Protein AF-A0A6C8H389-F1 (afdb_monomer)

Secondary structure (DSSP, 8-state):
--HHHHHHHHHHS-HHHHHHH-SSHHHHHHHHHHHHHHHHHHHHHHHHHHHHHHHHHHHHHHHHHHHHHHHHHHHHHHHHHHHHHHHHHHHHHHHHHHT-

Organism: NCBI:txid913083

pLDDT: mean 81.29, std 15.35, range [49.81, 98.44]

Sequence (100 aa):
MGIFSRFADIVNANINALLEKAEDPQKLVRLMIQEMEDTLVEVRSNSARALAEKKQLSRRIEQATTQQTEWQEKAELALRKDKDDLARADKDKDDLASRR

InterPro domains:
  IPR007157 PspA/VIPP1 [PF04012] (2-89)
  IPR007157 PspA/VIPP1 [PTHR31088] (1-89)

Foldseek 3Di:
DDPVVVVVCCVVDPLPVVCVPDPDSVVVVVVVVVVVVVVVVVVVVVVVVVVVVVVVVVVVVVVVVVVVVVVVVVVVVVVVVVVVVVVVVVVVVVVVVVVD

Structure (mmCIF, N/CA/C/O backbone):
data_AF-A0A6C8H389-F1
#
_entry.id   AF-A0A6C8H389-F1
#
loop_
_atom_site.group_PDB
_atom_site.id
_atom_site.type_symbol
_atom_site.label_atom_id
_atom_site.label_alt_id
_atom_site.label_comp_id
_atom_site.label_asym_id
_atom_site.label_entity_id
_atom_site.label_seq_id
_atom_site.pdbx_PDB_ins_code
_atom_site.Cartn_x
_atom_site.Cartn_y
_atom_site.Cartn_z
_atom_site.occupancy
_atom_site.B_iso_or_equiv
_atom_site.auth_seq_id
_atom_site.auth_comp_id
_atom_site.auth_asym_id
_atom_site.auth_atom_id
_atom_site.pdbx_PDB_model_num
ATOM 1 N N . MET A 1 1 ? -15.649 -13.895 9.499 1.00 49.81 1 MET A N 1
ATOM 2 C CA . MET A 1 1 ? -16.769 -12.966 9.752 1.00 49.81 1 MET A CA 1
ATOM 3 C C . MET A 1 1 ? -16.291 -11.952 10.772 1.00 49.81 1 MET A C 1
ATOM 5 O O . MET A 1 1 ? -16.081 -12.321 11.919 1.00 49.81 1 MET A O 1
ATOM 9 N N . GLY A 1 2 ? -15.934 -10.753 10.309 1.00 54.09 2 GLY A N 1
ATOM 10 C CA . GLY A 1 2 ? -15.227 -9.763 11.119 1.00 54.09 2 GLY A CA 1
ATOM 11 C C . GLY A 1 2 ? -16.120 -9.120 12.177 1.00 54.09 2 GLY A C 1
ATOM 12 O O . GLY A 1 2 ? -17.312 -8.929 11.958 1.00 54.09 2 GLY A O 1
ATOM 13 N N . ILE A 1 3 ? -15.496 -8.754 13.291 1.00 53.88 3 ILE A N 1
ATOM 14 C CA . ILE A 1 3 ? -16.021 -8.024 14.459 1.00 53.88 3 ILE A CA 1
ATOM 15 C C . ILE A 1 3 ? -16.901 -6.817 14.062 1.00 53.88 3 ILE A C 1
ATOM 17 O O . ILE A 1 3 ? -17.906 -6.525 14.701 1.00 53.88 3 ILE A O 1
ATOM 21 N N . PHE A 1 4 ? -16.593 -6.192 12.923 1.00 52.00 4 PHE A N 1
ATOM 22 C CA . PHE A 1 4 ? -17.374 -5.116 12.311 1.00 52.00 4 PHE A CA 1
ATOM 23 C C . PHE A 1 4 ? -18.812 -5.474 11.919 1.00 52.00 4 PHE A C 1
ATOM 25 O O . PHE A 1 4 ? -19.675 -4.604 12.017 1.00 52.00 4 PHE A O 1
ATOM 32 N N . SER A 1 5 ? -19.097 -6.712 11.487 1.00 57.41 5 SER A N 1
ATOM 33 C CA . SER A 1 5 ? -20.485 -7.098 11.182 1.00 57.41 5 SER A CA 1
ATOM 34 C C . SER A 1 5 ? -21.303 -7.127 12.464 1.00 57.41 5 SER A C 1
ATOM 36 O O . SER A 1 5 ? -22.382 -6.556 12.492 1.00 57.41 5 SER A O 1
ATOM 38 N N . ARG A 1 6 ? -20.734 -7.647 13.562 1.00 60.03 6 ARG A N 1
ATOM 39 C CA . ARG A 1 6 ? -21.396 -7.627 14.871 1.00 60.03 6 ARG A CA 1
ATOM 40 C C . ARG A 1 6 ? -21.674 -6.206 15.338 1.00 60.03 6 ARG A C 1
ATOM 42 O O . ARG A 1 6 ? -22.746 -5.962 15.860 1.00 60.03 6 ARG A O 1
ATOM 49 N N . PHE A 1 7 ? -20.761 -5.263 15.121 1.00 57.47 7 PHE A N 1
ATOM 50 C CA . PHE A 1 7 ? -20.976 -3.868 15.505 1.00 57.47 7 PHE A CA 1
ATOM 51 C C . PHE A 1 7 ? -22.130 -3.207 14.730 1.00 57.47 7 PHE A C 1
ATOM 53 O O . PHE A 1 7 ? -23.003 -2.580 15.330 1.00 57.47 7 PHE A O 1
ATOM 60 N N . ALA A 1 8 ? -22.175 -3.393 13.406 1.00 59.44 8 ALA A N 1
ATOM 61 C CA . ALA A 1 8 ? -23.284 -2.911 12.583 1.00 59.44 8 ALA A CA 1
ATOM 62 C C . ALA A 1 8 ? -24.608 -3.607 12.942 1.00 59.44 8 ALA A C 1
ATOM 64 O O . ALA A 1 8 ? -25.642 -2.944 12.989 1.00 59.44 8 ALA A O 1
ATOM 65 N N . ASP A 1 9 ? -24.567 -4.905 13.256 1.00 59.38 9 ASP A N 1
ATOM 66 C CA . ASP A 1 9 ? -25.723 -5.687 13.695 1.00 59.38 9 ASP A CA 1
ATOM 67 C C . ASP A 1 9 ? -26.208 -5.244 15.087 1.00 59.38 9 ASP A C 1
ATOM 69 O O . ASP A 1 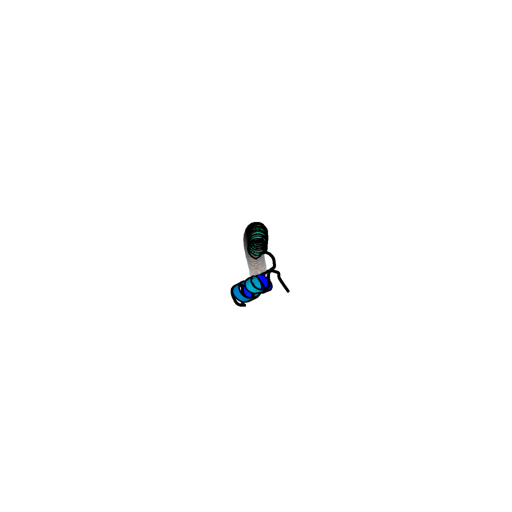9 ? -27.408 -5.152 15.303 1.00 59.38 9 ASP A O 1
ATOM 73 N N . ILE A 1 10 ? -25.313 -4.884 16.013 1.00 57.34 10 ILE A N 1
ATOM 74 C CA . ILE A 1 10 ? -25.666 -4.382 17.352 1.00 57.34 10 ILE A CA 1
ATOM 75 C C . ILE A 1 10 ? -26.329 -3.002 17.268 1.00 57.34 10 ILE A C 1
ATOM 77 O O . ILE A 1 10 ? -27.292 -2.743 17.981 1.00 57.34 10 ILE A O 1
ATOM 81 N N . VAL A 1 11 ? -25.847 -2.117 16.390 1.00 57.03 11 VAL A N 1
ATOM 82 C CA . VAL A 1 11 ? -26.420 -0.771 16.224 1.00 57.03 11 VAL A CA 1
ATOM 83 C C . VAL A 1 11 ? -27.730 -0.800 15.425 1.00 57.03 11 VAL A C 1
ATOM 85 O O . VAL A 1 11 ? -28.655 -0.065 15.764 1.00 57.03 11 VAL A O 1
ATOM 88 N N . ASN A 1 12 ? -27.850 -1.656 14.401 1.00 57.25 12 ASN A N 1
ATOM 89 C CA . ASN A 1 12 ? -29.077 -1.772 13.597 1.00 57.25 12 ASN A CA 1
ATOM 90 C C . ASN A 1 12 ? -30.145 -2.682 14.216 1.00 57.25 12 ASN A C 1
ATOM 92 O O . ASN A 1 12 ? -31.330 -2.484 13.949 1.00 57.25 12 ASN A O 1
ATOM 96 N N . ALA A 1 13 ? -29.768 -3.669 15.029 1.00 53.69 13 ALA A N 1
ATOM 97 C CA . ALA A 1 13 ? -30.700 -4.584 15.669 1.00 53.69 13 ALA A CA 1
ATOM 98 C C . ALA A 1 13 ? -30.691 -4.387 17.190 1.00 53.69 13 ALA A C 1
ATOM 100 O O . ALA A 1 13 ? -29.926 -4.995 17.928 1.00 53.69 13 ALA A O 1
ATOM 101 N N . ASN A 1 14 ? -31.678 -3.639 17.680 1.00 58.47 14 ASN A N 1
ATOM 102 C CA . ASN A 1 14 ? -32.290 -3.949 18.972 1.00 58.47 14 ASN A CA 1
ATOM 103 C C . ASN A 1 14 ? -31.410 -3.794 20.235 1.00 58.47 14 ASN A C 1
ATOM 105 O O . ASN A 1 14 ? -31.543 -4.583 21.171 1.00 58.47 14 ASN A O 1
ATOM 109 N N . ILE A 1 15 ? -30.606 -2.727 20.347 1.00 58.72 15 ILE A N 1
ATOM 110 C CA . ILE A 1 15 ? -29.989 -2.342 21.640 1.00 58.72 15 ILE A CA 1
ATOM 111 C C . ILE A 1 15 ? -31.043 -2.322 22.766 1.00 58.72 15 ILE A C 1
ATOM 113 O O . ILE A 1 15 ? -30.787 -2.835 23.851 1.00 58.72 15 ILE A O 1
ATOM 117 N N . ASN A 1 16 ? -32.264 -1.851 22.487 1.00 57.34 16 ASN A N 1
ATOM 118 C CA . ASN A 1 16 ? -33.367 -1.868 23.455 1.00 57.34 16 ASN A CA 1
ATOM 119 C C . ASN A 1 16 ? -33.781 -3.288 23.895 1.00 57.34 16 ASN A C 1
ATOM 121 O O . ASN A 1 16 ? -33.944 -3.515 25.088 1.00 57.34 16 ASN A O 1
ATOM 125 N N . ALA A 1 17 ? -33.888 -4.262 22.983 1.00 63.44 17 ALA A N 1
ATOM 126 C CA . ALA A 1 17 ? -34.303 -5.627 23.340 1.00 63.44 17 ALA A CA 1
ATOM 127 C C . ALA A 1 17 ? -33.189 -6.442 24.031 1.00 63.44 17 ALA A C 1
ATOM 129 O O . ALA A 1 17 ? -33.475 -7.361 24.800 1.00 63.44 17 ALA A O 1
ATOM 130 N N . LEU A 1 18 ? -31.917 -6.115 23.766 1.00 59.25 18 LEU A N 1
ATOM 131 C CA . LEU A 1 18 ? -30.768 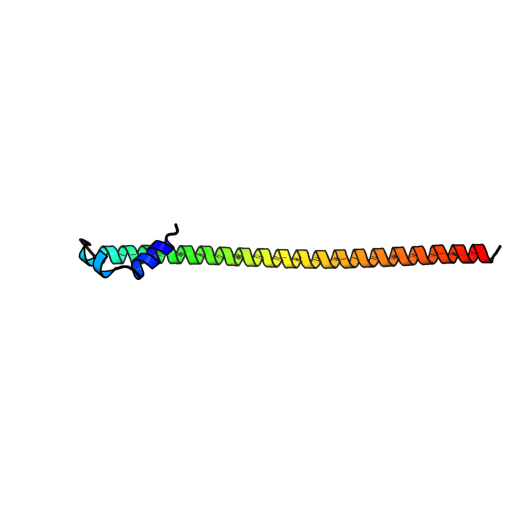-6.654 24.503 1.00 59.25 18 LEU A CA 1
ATOM 132 C C . LEU A 1 18 ? -30.672 -6.057 25.915 1.00 59.25 18 LEU A C 1
ATOM 134 O O . LEU A 1 18 ? -30.382 -6.791 26.857 1.00 59.25 18 LEU A O 1
ATOM 138 N N . LEU A 1 19 ? -30.964 -4.760 26.073 1.00 59.16 19 LEU A N 1
ATOM 139 C CA . LEU A 1 19 ? -31.017 -4.082 27.373 1.00 59.16 19 LEU A CA 1
ATOM 140 C C . LEU A 1 19 ? -32.170 -4.592 28.251 1.00 59.16 19 LEU A C 1
ATOM 142 O O . LEU A 1 19 ? -31.967 -4.772 29.446 1.00 59.16 19 LEU A O 1
ATOM 146 N N . GLU A 1 20 ? -33.343 -4.882 27.678 1.00 62.69 20 GLU A N 1
ATOM 147 C CA . GLU A 1 20 ? -34.507 -5.419 28.411 1.00 62.69 20 GLU A CA 1
ATOM 148 C C . GLU A 1 20 ? -34.275 -6.815 29.016 1.00 62.69 20 GLU A C 1
ATOM 150 O O . GLU A 1 20 ? -34.923 -7.176 29.996 1.00 62.69 20 GLU A O 1
ATOM 155 N N . LYS A 1 21 ? -33.357 -7.608 28.447 1.00 61.91 21 LYS A N 1
ATOM 156 C CA . LYS A 1 21 ? -33.001 -8.954 28.935 1.00 61.91 21 LYS A CA 1
ATOM 157 C C . LYS A 1 21 ? -31.709 -8.996 29.750 1.00 61.91 21 LYS A C 1
ATOM 159 O O . LYS A 1 21 ? -31.369 -10.051 30.283 1.00 61.91 21 LYS A O 1
ATOM 164 N N . ALA A 1 22 ? -30.968 -7.893 29.808 1.00 61.16 22 ALA A N 1
ATOM 165 C CA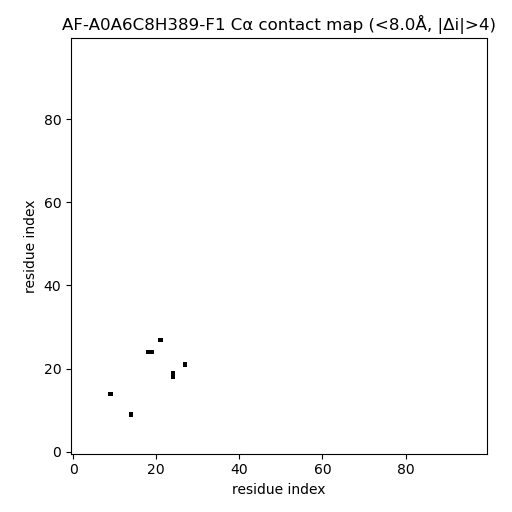 . ALA A 1 22 ? -29.713 -7.824 30.535 1.00 61.16 22 ALA A CA 1
ATOM 166 C C . ALA A 1 22 ? -29.979 -7.639 32.033 1.00 61.16 22 ALA A C 1
ATOM 168 O O . ALA A 1 22 ? -30.708 -6.743 32.442 1.00 61.16 22 ALA A O 1
ATOM 169 N N . GLU A 1 23 ? -29.341 -8.470 32.853 1.00 64.38 23 GLU A N 1
ATOM 170 C CA . GLU A 1 23 ? -29.437 -8.403 34.316 1.00 64.38 23 GLU A CA 1
ATOM 171 C C . GLU A 1 23 ? -28.807 -7.108 34.875 1.00 64.38 23 GLU A C 1
ATOM 173 O O . GLU A 1 23 ? -29.286 -6.548 35.857 1.00 64.38 23 GLU A O 1
ATOM 178 N N . ASP A 1 24 ? -27.772 -6.589 34.196 1.00 75.81 24 ASP A N 1
ATOM 179 C CA . ASP A 1 24 ? -27.190 -5.259 34.419 1.00 75.81 24 ASP A CA 1
ATOM 180 C C . ASP A 1 24 ? -26.892 -4.567 33.067 1.00 75.81 24 ASP A C 1
ATOM 182 O O . ASP A 1 24 ? -25.795 -4.703 32.503 1.00 75.81 24 ASP A O 1
ATOM 186 N N . PRO A 1 25 ? -27.862 -3.814 32.520 1.00 72.19 25 PRO A N 1
ATOM 187 C CA . PRO A 1 25 ? -27.724 -3.129 31.238 1.00 72.19 25 PRO A CA 1
ATOM 188 C C . PRO A 1 25 ? -26.608 -2.075 31.236 1.00 72.19 25 PRO A C 1
ATOM 190 O O . PRO A 1 25 ? -25.953 -1.857 30.216 1.00 72.19 25 PRO A O 1
ATOM 193 N N . GLN A 1 26 ? -26.340 -1.435 32.378 1.00 77.06 26 GLN A N 1
ATOM 194 C CA . GLN A 1 26 ? -25.307 -0.405 32.469 1.00 77.06 26 GLN A CA 1
ATOM 195 C C . GLN A 1 26 ? -23.906 -1.007 32.343 1.00 77.06 26 GLN A C 1
ATOM 197 O O . GLN A 1 26 ? -23.032 -0.422 31.699 1.00 77.06 26 GLN A O 1
ATOM 202 N N . LYS A 1 27 ? -23.674 -2.179 32.944 1.00 78.56 27 LYS A N 1
ATOM 203 C CA . LYS A 1 27 ? -22.405 -2.903 32.797 1.00 78.56 27 LYS A CA 1
ATOM 204 C C . LYS A 1 27 ? -22.188 -3.370 31.362 1.00 78.56 27 LYS A C 1
ATOM 206 O O . LYS A 1 27 ? -21.070 -3.255 30.866 1.00 78.56 27 LYS A O 1
ATOM 211 N N . LEU A 1 28 ? -23.241 -3.837 30.695 1.00 75.31 28 LEU A N 1
ATOM 212 C CA . LEU A 1 28 ? -23.170 -4.277 29.304 1.00 75.31 28 LEU A CA 1
ATOM 213 C C . LEU A 1 28 ? -22.770 -3.126 28.367 1.00 75.31 28 LEU A C 1
ATOM 215 O O . LEU A 1 28 ? -21.835 -3.275 27.586 1.00 75.31 28 LEU A O 1
ATOM 219 N N . VAL A 1 29 ? -23.383 -1.947 28.519 1.00 77.31 29 VAL A N 1
ATOM 220 C CA . VAL A 1 29 ? -23.014 -0.749 27.741 1.00 77.31 29 VAL A CA 1
ATOM 221 C C . VAL A 1 29 ? -21.568 -0.319 28.003 1.00 77.31 29 VAL A C 1
ATOM 223 O O . VAL A 1 29 ? -20.851 0.003 27.060 1.00 77.31 29 VAL A O 1
ATOM 226 N N . ARG A 1 30 ? -21.102 -0.350 29.261 1.00 83.31 30 ARG A N 1
ATOM 227 C CA . ARG A 1 30 ? -19.701 -0.021 29.591 1.00 83.31 30 ARG A CA 1
ATOM 228 C C . ARG A 1 30 ? -18.706 -0.949 28.892 1.00 83.31 30 ARG A C 1
ATOM 230 O O . ARG A 1 30 ? -17.724 -0.465 28.340 1.00 83.31 30 ARG A O 1
ATOM 237 N N . LEU A 1 31 ? -18.972 -2.255 28.893 1.00 79.06 31 LEU A N 1
ATOM 238 C CA . LEU A 1 31 ? -18.119 -3.239 28.218 1.00 79.06 31 LEU A CA 1
ATOM 239 C C . LEU A 1 31 ? -18.118 -3.043 26.699 1.00 79.06 31 LEU A C 1
ATOM 241 O O . LEU A 1 31 ? -17.062 -3.115 26.081 1.00 79.06 31 LEU A O 1
ATOM 245 N N . MET A 1 32 ? -19.274 -2.726 26.110 1.00 77.75 32 MET A N 1
ATOM 246 C CA . MET A 1 32 ? -19.366 -2.416 24.682 1.00 77.75 32 MET A CA 1
ATOM 247 C C . MET A 1 32 ? -18.554 -1.177 24.304 1.00 77.75 32 MET A C 1
ATOM 249 O O . MET A 1 32 ? -17.844 -1.202 23.305 1.00 77.75 32 MET A O 1
ATOM 253 N N . ILE A 1 33 ? -18.632 -0.102 25.095 1.00 82.81 33 ILE A N 1
ATOM 254 C CA . ILE A 1 33 ? -17.842 1.113 24.849 1.00 82.81 33 ILE A CA 1
ATOM 255 C C . ILE A 1 33 ? -16.346 0.791 24.907 1.00 82.81 33 ILE A C 1
ATOM 257 O O . ILE A 1 33 ? -15.613 1.191 24.008 1.00 82.81 33 ILE A O 1
ATOM 261 N N . GLN A 1 34 ? -15.906 0.017 25.901 1.00 85.44 34 GLN A N 1
ATOM 262 C CA . GLN A 1 34 ? -14.507 -0.391 26.014 1.00 85.44 34 GLN A CA 1
ATOM 263 C C . GLN A 1 34 ? -14.045 -1.202 24.789 1.00 85.44 34 GLN A C 1
ATOM 265 O O . GLN A 1 34 ? -13.008 -0.904 24.205 1.00 85.44 34 GLN A O 1
ATOM 270 N N . GLU A 1 35 ? -14.841 -2.176 24.339 1.00 82.12 35 GLU A N 1
ATOM 271 C CA . GLU A 1 35 ? -14.519 -2.977 23.150 1.00 82.12 35 GLU A CA 1
ATOM 272 C C . GLU A 1 35 ? -14.482 -2.122 21.867 1.00 82.12 35 GLU A C 1
ATOM 274 O O . GLU A 1 35 ? -13.638 -2.329 20.988 1.00 82.12 35 GLU A O 1
ATOM 279 N N . MET A 1 36 ? -15.356 -1.115 21.760 1.00 82.31 36 MET A N 1
ATOM 280 C CA . MET A 1 36 ? -15.328 -0.144 20.663 1.00 82.31 36 MET A CA 1
ATOM 281 C C . MET A 1 36 ? -14.071 0.730 20.694 1.00 82.31 36 MET A C 1
ATOM 283 O O . MET A 1 36 ? -13.503 1.011 19.638 1.00 82.31 36 MET A O 1
ATOM 287 N N . GLU A 1 37 ? -13.635 1.168 21.876 1.00 88.62 37 GLU A N 1
ATOM 288 C CA . GLU A 1 37 ? -12.406 1.946 22.051 1.00 88.62 37 GLU A CA 1
ATOM 289 C C . GLU A 1 37 ? -11.170 1.122 21.672 1.00 88.62 37 GLU A C 1
ATOM 291 O O . GLU A 1 37 ? -10.338 1.597 20.892 1.00 88.62 37 GLU A O 1
ATOM 296 N N . ASP A 1 38 ? -11.096 -0.131 22.123 1.00 87.38 38 ASP A N 1
ATOM 297 C CA . ASP A 1 38 ? -10.027 -1.068 21.761 1.00 87.38 38 ASP A CA 1
ATOM 298 C C . ASP A 1 38 ? -9.994 -1.306 20.241 1.00 87.38 38 ASP A C 1
ATOM 300 O O . ASP A 1 38 ? -8.943 -1.193 19.598 1.00 87.38 38 ASP A O 1
ATOM 304 N N . THR A 1 39 ? -11.164 -1.526 19.631 1.00 86.12 39 THR A N 1
ATOM 305 C CA . THR A 1 39 ? -11.295 -1.685 18.173 1.00 86.12 39 THR A CA 1
ATOM 306 C C . THR A 1 39 ? -10.855 -0.419 17.436 1.00 86.12 39 THR A C 1
ATOM 308 O O . THR A 1 39 ? -10.155 -0.488 16.425 1.00 86.12 39 THR A O 1
ATOM 311 N N . LEU A 1 40 ? -11.221 0.766 17.929 1.00 88.56 40 LEU A N 1
ATOM 312 C CA . LEU A 1 40 ? -10.818 2.034 17.324 1.00 88.56 40 LEU A CA 1
ATOM 313 C C . LEU A 1 40 ? -9.291 2.203 17.329 1.00 88.56 40 LEU A C 1
ATOM 315 O O . LEU A 1 40 ? -8.722 2.690 16.346 1.00 88.56 40 LEU A O 1
ATOM 319 N N . VAL A 1 41 ? -8.621 1.799 18.410 1.00 94.44 41 VAL A N 1
ATOM 320 C CA . VAL A 1 41 ? -7.154 1.800 18.495 1.00 94.44 41 VAL A CA 1
ATOM 321 C C . VAL A 1 41 ? -6.552 0.832 17.476 1.00 94.44 41 VAL A C 1
ATOM 323 O O . VAL A 1 41 ? -5.638 1.215 16.738 1.00 94.44 41 VAL A O 1
ATOM 326 N N . GLU A 1 42 ? -7.091 -0.383 17.367 1.00 91.00 42 GLU A N 1
ATOM 327 C CA . GLU A 1 42 ? -6.633 -1.380 16.395 1.00 91.00 42 GLU A CA 1
ATOM 328 C C . GLU A 1 42 ? -6.754 -0.861 14.953 1.00 91.00 42 GLU A C 1
ATOM 330 O O . GLU A 1 42 ? -5.797 -0.901 14.176 1.00 91.00 42 GLU A O 1
ATOM 335 N N . VAL A 1 43 ? -7.905 -0.282 14.604 1.00 92.06 43 VAL A N 1
ATOM 336 C CA . VAL A 1 43 ? -8.175 0.268 13.268 1.00 92.06 43 VAL A CA 1
ATOM 337 C C . VAL A 1 43 ? -7.238 1.411 12.924 1.00 92.06 43 VAL A C 1
ATOM 339 O O . VAL A 1 43 ? -6.737 1.479 11.798 1.00 92.06 43 VAL A O 1
ATOM 342 N N . ARG A 1 44 ? -6.970 2.307 13.877 1.00 95.19 44 ARG A N 1
ATOM 343 C CA . ARG A 1 44 ? -6.001 3.392 13.686 1.00 95.19 44 ARG A CA 1
ATOM 344 C C . ARG A 1 44 ? -4.601 2.841 13.437 1.00 95.19 44 ARG A C 1
ATOM 346 O O . ARG A 1 44 ? -3.934 3.303 12.513 1.00 95.19 44 ARG A O 1
ATOM 353 N N . SER A 1 45 ? -4.183 1.832 14.199 1.00 96.12 45 SER A N 1
ATOM 354 C CA . SER A 1 45 ? -2.884 1.173 14.024 1.00 96.12 45 SER A CA 1
ATOM 355 C C . SER A 1 4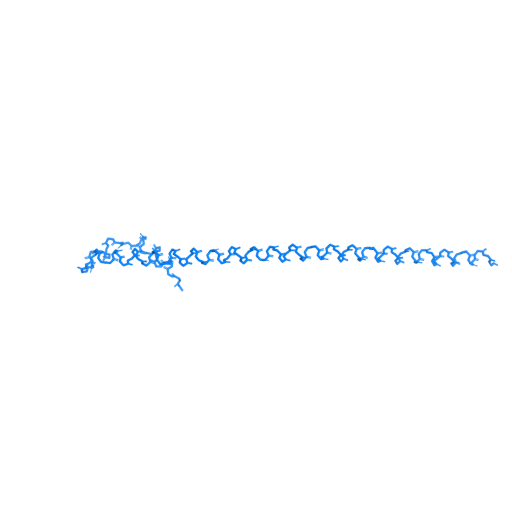5 ? -2.764 0.504 12.649 1.00 96.12 45 SER A C 1
ATOM 357 O O . SER A 1 45 ? -1.811 0.755 11.907 1.00 96.12 45 SER A O 1
ATOM 359 N N . ASN A 1 46 ? -3.781 -0.265 12.251 1.00 94.81 46 ASN A N 1
ATOM 360 C CA . ASN A 1 46 ? -3.839 -0.920 10.944 1.00 94.81 46 ASN A CA 1
ATOM 361 C C . ASN A 1 46 ? -3.849 0.100 9.795 1.00 94.81 46 ASN A C 1
ATOM 363 O O . ASN A 1 46 ? -3.133 -0.070 8.809 1.00 94.81 46 ASN A O 1
ATOM 367 N N . SER A 1 47 ? -4.585 1.204 9.944 1.00 95.44 47 SER A N 1
ATOM 368 C CA . SER A 1 47 ? -4.612 2.294 8.959 1.00 95.44 47 SER A CA 1
ATOM 369 C C . SER A 1 47 ? -3.253 2.984 8.827 1.00 95.44 47 SER A C 1
ATOM 371 O O . SER A 1 47 ? -2.803 3.259 7.714 1.00 95.44 47 SER A O 1
ATOM 373 N N . ALA A 1 48 ? -2.565 3.233 9.946 1.00 97.50 48 ALA A N 1
ATOM 374 C CA . ALA A 1 48 ? -1.221 3.806 9.940 1.00 97.50 48 ALA A CA 1
ATOM 375 C C . ALA A 1 48 ? -0.214 2.879 9.241 1.00 97.50 48 ALA A C 1
ATOM 377 O O . ALA A 1 48 ? 0.599 3.345 8.438 1.00 97.50 48 ALA A O 1
ATOM 378 N N . ARG A 1 49 ? -0.304 1.564 9.485 1.00 97.56 49 ARG A N 1
ATOM 379 C CA . ARG A 1 49 ? 0.517 0.556 8.800 1.00 97.56 49 ARG A CA 1
ATOM 380 C C . ARG A 1 49 ? 0.250 0.544 7.295 1.00 97.56 49 ARG A C 1
ATOM 382 O O . ARG A 1 49 ? 1.196 0.672 6.522 1.00 97.56 49 ARG A O 1
ATOM 389 N N . ALA A 1 50 ? -1.016 0.499 6.882 1.00 96.31 50 ALA A N 1
ATOM 390 C CA . ALA 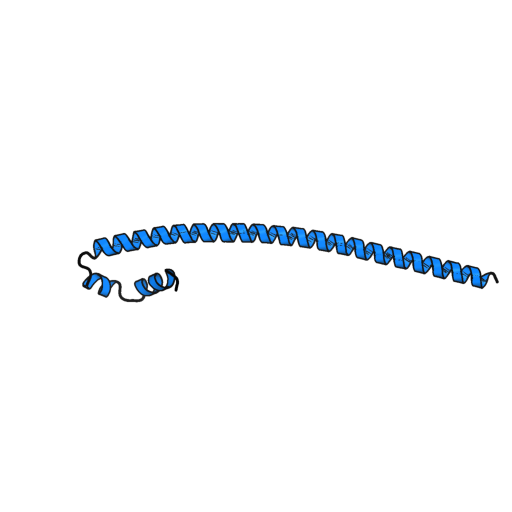A 1 50 ? -1.395 0.537 5.470 1.00 96.31 50 ALA A CA 1
ATOM 391 C C . ALA A 1 50 ? -0.898 1.817 4.767 1.00 96.31 50 ALA A C 1
ATOM 393 O O . ALA A 1 50 ? -0.431 1.773 3.627 1.00 96.31 50 ALA A O 1
ATOM 394 N N . LEU A 1 51 ? -0.935 2.967 5.450 1.00 97.88 51 LEU A N 1
ATOM 395 C CA . LEU A 1 51 ? -0.395 4.218 4.916 1.00 97.88 51 LEU A CA 1
ATOM 396 C C . LEU A 1 51 ? 1.132 4.166 4.749 1.00 97.88 51 LEU A C 1
ATOM 398 O O . LEU A 1 51 ? 1.661 4.642 3.739 1.00 97.88 51 LEU A O 1
ATOM 402 N N . ALA A 1 52 ? 1.844 3.589 5.718 1.00 98.06 52 ALA A N 1
ATOM 403 C CA . ALA A 1 52 ? 3.290 3.407 5.641 1.00 98.06 52 ALA A CA 1
ATOM 404 C C . ALA A 1 52 ? 3.680 2.470 4.484 1.00 98.06 52 ALA A C 1
ATOM 406 O O . ALA A 1 52 ? 4.568 2.807 3.696 1.00 98.06 52 ALA A O 1
ATOM 407 N N . GLU A 1 53 ? 2.970 1.351 4.328 1.00 98.12 53 GLU A N 1
ATOM 408 C CA . GLU A 1 53 ? 3.146 0.405 3.220 1.00 98.12 53 GLU A CA 1
ATOM 409 C C . GLU A 1 53 ? 2.888 1.073 1.867 1.00 98.12 53 GLU A C 1
ATOM 411 O O . GLU A 1 53 ? 3.726 0.994 0.967 1.00 98.12 53 GLU A O 1
ATOM 416 N N . LYS A 1 54 ? 1.792 1.835 1.737 1.00 98.06 54 LYS A N 1
ATOM 417 C CA . LYS A 1 54 ? 1.505 2.631 0.534 1.00 98.06 54 LYS A CA 1
ATOM 418 C C . LYS A 1 54 ? 2.663 3.574 0.200 1.00 98.06 54 LYS A C 1
ATOM 420 O O . LYS A 1 54 ? 3.065 3.670 -0.959 1.00 98.06 54 LYS A O 1
ATOM 425 N N . LYS A 1 55 ? 3.223 4.264 1.198 1.00 98.31 55 LYS A N 1
ATOM 426 C CA . LYS A 1 55 ? 4.350 5.189 0.997 1.00 98.31 55 LYS A CA 1
ATOM 427 C C . LYS A 1 55 ? 5.621 4.455 0.562 1.00 98.31 55 LYS A C 1
ATOM 429 O O . LYS A 1 55 ? 6.343 4.959 -0.296 1.00 98.31 55 LYS A O 1
ATOM 434 N N . GLN A 1 56 ? 5.891 3.270 1.109 1.00 98.38 56 GLN A N 1
ATOM 435 C CA . GLN A 1 56 ? 7.006 2.431 0.659 1.00 98.38 56 GLN A CA 1
ATOM 436 C C . GLN A 1 56 ? 6.817 1.948 -0.782 1.00 98.38 56 GLN A C 1
ATOM 438 O O . GLN A 1 56 ? 7.752 2.051 -1.574 1.00 98.38 56 GLN A O 1
ATOM 443 N N . LEU A 1 57 ? 5.623 1.472 -1.142 1.00 98.44 57 LEU A N 1
ATOM 444 C CA . LEU A 1 57 ? 5.314 1.043 -2.507 1.00 98.44 57 LEU A CA 1
ATOM 445 C C . LEU A 1 57 ? 5.448 2.196 -3.503 1.00 98.44 57 LEU A C 1
ATOM 447 O O . LEU A 1 57 ? 6.081 2.027 -4.540 1.00 98.44 57 LEU A O 1
ATOM 451 N N . SER A 1 58 ? 4.948 3.384 -3.158 1.00 98.38 58 SER A N 1
ATOM 452 C CA . SER A 1 58 ? 5.093 4.579 -3.995 1.00 98.38 58 SER A CA 1
ATOM 453 C C . SER A 1 58 ? 6.561 4.906 -4.288 1.00 98.38 58 SER A C 1
ATOM 455 O O . SER A 1 58 ? 6.901 5.184 -5.432 1.00 98.38 58 SER A O 1
ATOM 457 N N . ARG A 1 59 ? 7.445 4.816 -3.284 1.00 98.38 59 ARG A N 1
ATOM 458 C CA . ARG A 1 59 ? 8.893 5.026 -3.474 1.00 98.38 59 ARG A CA 1
ATOM 459 C C . ARG A 1 59 ? 9.523 3.967 -4.377 1.00 98.38 59 ARG A C 1
ATOM 461 O O . ARG A 1 59 ? 10.393 4.288 -5.176 1.00 98.38 59 ARG A O 1
ATOM 468 N N . ARG A 1 60 ? 9.094 2.705 -4.263 1.00 98.19 60 ARG A N 1
ATOM 469 C CA . ARG A 1 60 ? 9.573 1.624 -5.143 1.00 98.19 60 ARG A CA 1
ATOM 470 C C . ARG A 1 60 ? 9.148 1.850 -6.591 1.00 98.19 60 ARG A C 1
ATOM 472 O O . ARG A 1 60 ? 9.955 1.632 -7.486 1.00 98.19 60 ARG A O 1
ATOM 479 N N . ILE A 1 61 ? 7.914 2.307 -6.813 1.00 98.31 61 ILE A N 1
ATOM 480 C CA . ILE A 1 61 ? 7.414 2.656 -8.151 1.00 98.31 61 ILE A CA 1
ATOM 481 C C . ILE A 1 61 ? 8.248 3.790 -8.749 1.00 98.31 61 ILE A C 1
ATOM 483 O O . ILE A 1 61 ? 8.671 3.689 -9.896 1.00 98.31 61 ILE A O 1
ATOM 487 N N . GLU A 1 62 ? 8.530 4.835 -7.969 1.00 98.38 62 GLU A N 1
ATOM 488 C CA . GLU A 1 62 ? 9.359 5.961 -8.409 1.00 98.38 62 GLU A CA 1
ATOM 489 C C . GLU A 1 62 ? 10.762 5.494 -8.826 1.00 98.38 62 GLU A C 1
ATOM 491 O O . GLU A 1 62 ? 11.198 5.769 -9.939 1.00 98.38 62 GLU A O 1
ATOM 496 N N . GLN A 1 63 ? 11.427 4.687 -7.993 1.00 98.19 63 GLN A N 1
ATOM 497 C CA . GLN A 1 63 ? 12.740 4.115 -8.314 1.00 98.19 63 GLN A CA 1
ATOM 498 C C . GLN A 1 63 ? 12.714 3.237 -9.570 1.00 98.19 63 GLN A C 1
ATOM 500 O O . GLN A 1 63 ? 13.608 3.341 -10.409 1.00 98.19 63 GLN A O 1
ATOM 505 N N . ALA A 1 64 ? 11.699 2.382 -9.710 1.00 97.69 64 ALA A N 1
ATOM 506 C CA . ALA A 1 64 ? 11.543 1.526 -10.882 1.00 97.69 64 ALA A CA 1
ATOM 507 C C . ALA A 1 64 ? 11.308 2.349 -12.157 1.00 97.69 64 ALA A C 1
ATOM 509 O O . ALA A 1 64 ? 11.870 2.028 -13.199 1.00 97.69 64 ALA A O 1
ATOM 510 N N . THR A 1 65 ? 10.536 3.433 -12.059 1.00 98.19 65 THR A N 1
ATOM 511 C CA . THR A 1 65 ? 10.283 4.355 -13.175 1.00 98.19 65 THR A CA 1
ATOM 512 C C . THR A 1 65 ? 11.571 5.048 -13.608 1.00 98.19 65 THR A C 1
ATOM 514 O O . THR A 1 65 ? 11.881 5.075 -14.794 1.00 98.19 65 THR A O 1
ATOM 517 N N . THR A 1 66 ? 12.368 5.545 -12.659 1.00 97.94 66 THR A N 1
ATOM 518 C CA . THR A 1 66 ? 13.671 6.148 -12.969 1.00 97.94 66 THR A CA 1
ATOM 519 C C . THR A 1 66 ? 14.589 5.152 -13.672 1.00 97.94 66 THR A C 1
ATOM 521 O O . THR A 1 66 ? 15.141 5.464 -14.723 1.00 97.94 66 THR A O 1
ATOM 524 N N . GLN A 1 67 ? 14.698 3.926 -13.148 1.00 97.69 67 GLN A N 1
ATOM 525 C CA . GLN A 1 67 ? 15.507 2.883 -13.780 1.00 97.69 67 GLN A CA 1
ATOM 526 C C . GLN A 1 67 ? 15.005 2.555 -15.187 1.00 97.69 67 GLN A C 1
ATOM 528 O O . GLN A 1 67 ? 15.811 2.434 -16.103 1.00 97.69 67 GLN A O 1
ATOM 533 N N . GLN A 1 68 ? 13.689 2.430 -15.378 1.00 97.81 68 GLN A N 1
ATOM 534 C CA . GLN A 1 68 ? 13.099 2.193 -16.694 1.00 97.81 68 GLN A CA 1
ATOM 535 C C . GLN A 1 68 ? 13.525 3.274 -17.693 1.00 97.81 68 GLN A C 1
ATOM 537 O O . GLN A 1 68 ? 13.956 2.936 -18.794 1.00 97.81 68 GLN A O 1
ATOM 542 N N . THR A 1 69 ? 13.444 4.549 -17.309 1.00 97.56 69 THR A N 1
ATOM 543 C CA . THR A 1 69 ? 13.864 5.670 -18.159 1.00 97.56 69 THR A CA 1
ATOM 544 C C . THR A 1 69 ? 15.353 5.594 -18.490 1.00 97.56 69 THR A C 1
ATOM 546 O O . THR A 1 69 ? 15.719 5.684 -19.657 1.00 97.56 69 THR A O 1
ATOM 549 N N . GLU A 1 70 ? 16.216 5.333 -17.506 1.00 97.50 70 GLU A N 1
ATOM 550 C CA . GLU A 1 70 ? 17.657 5.182 -17.750 1.00 97.50 70 GLU A CA 1
ATOM 551 C C . GLU A 1 70 ? 17.969 4.032 -18.720 1.00 97.50 70 GLU A C 1
ATOM 553 O O . GLU A 1 70 ? 18.838 4.151 -19.587 1.00 97.50 70 GLU A O 1
ATOM 558 N N . TRP A 1 71 ? 17.283 2.895 -18.579 1.00 96.44 71 TRP A N 1
ATOM 559 C CA . TRP A 1 71 ? 17.445 1.759 -19.485 1.00 96.44 71 TRP A CA 1
ATOM 560 C C . TRP A 1 71 ? 16.940 2.076 -20.890 1.00 96.44 71 TRP A C 1
ATOM 562 O O . TRP A 1 71 ? 17.595 1.699 -21.863 1.00 96.44 71 TRP A O 1
ATOM 572 N N . GLN A 1 72 ? 15.828 2.801 -20.999 1.00 95.75 72 GLN A N 1
ATOM 573 C CA . GLN A 1 72 ? 15.287 3.261 -22.272 1.00 95.75 72 GLN A CA 1
ATOM 574 C C . GLN A 1 72 ? 16.277 4.189 -22.987 1.00 95.75 72 GLN A C 1
ATOM 576 O O . GLN A 1 72 ? 16.604 3.953 -24.147 1.00 95.75 72 GLN A O 1
ATOM 581 N N . GLU A 1 73 ? 16.830 5.183 -22.293 1.00 96.38 73 GLU A N 1
ATOM 582 C CA . GLU A 1 73 ? 17.830 6.098 -22.856 1.00 96.38 73 GLU A CA 1
ATOM 583 C C . GLU A 1 73 ? 19.095 5.358 -23.313 1.00 96.38 73 GLU A C 1
ATOM 585 O O . GLU A 1 73 ? 19.613 5.608 -24.406 1.00 96.38 73 GLU A O 1
ATOM 590 N N . LYS A 1 74 ? 19.582 4.400 -22.512 1.00 94.69 74 LYS A N 1
ATOM 591 C CA . LYS A 1 74 ? 20.730 3.555 -22.883 1.00 94.69 74 LYS A CA 1
ATOM 592 C C . LYS A 1 74 ? 20.440 2.723 -24.131 1.00 94.69 74 LYS A C 1
ATOM 594 O O . LYS A 1 74 ? 21.303 2.634 -25.006 1.00 94.69 74 LYS A O 1
ATOM 599 N N . ALA A 1 75 ? 19.251 2.130 -24.228 1.00 93.25 75 ALA A N 1
ATOM 600 C CA . ALA A 1 75 ? 18.841 1.346 -25.388 1.00 93.25 75 ALA A CA 1
ATOM 601 C C . ALA A 1 75 ? 18.721 2.219 -26.646 1.00 93.25 75 ALA A C 1
ATOM 603 O O . ALA A 1 75 ? 19.237 1.856 -27.703 1.00 93.25 75 ALA A O 1
ATOM 604 N N . GLU A 1 76 ? 18.113 3.401 -26.533 1.00 94.38 76 GLU A N 1
ATOM 605 C CA . GLU A 1 76 ? 18.018 4.357 -27.636 1.00 94.38 76 GLU A CA 1
ATOM 606 C C . GLU A 1 76 ? 19.394 4.821 -28.117 1.00 94.38 76 GLU A C 1
ATOM 608 O O . GLU A 1 76 ? 19.634 4.887 -29.324 1.00 94.38 76 GLU A O 1
ATOM 613 N N . LEU A 1 77 ? 20.318 5.103 -27.195 1.00 94.56 77 LEU A N 1
ATOM 614 C CA . LEU A 1 77 ? 21.687 5.474 -27.541 1.00 94.56 77 LEU A CA 1
ATOM 615 C C . LEU A 1 77 ? 22.422 4.333 -28.255 1.00 94.56 77 LEU A C 1
ATOM 617 O O . LEU A 1 77 ? 23.110 4.582 -29.245 1.00 94.56 77 LEU A O 1
ATOM 621 N N . ALA A 1 78 ? 22.273 3.095 -27.777 1.00 90.88 78 ALA A N 1
ATOM 622 C CA . ALA A 1 78 ? 22.878 1.922 -28.404 1.00 90.88 78 ALA A CA 1
ATOM 623 C C . ALA A 1 78 ? 22.356 1.715 -29.835 1.00 90.88 78 ALA A C 1
ATOM 625 O O . ALA A 1 78 ? 23.153 1.545 -30.753 1.00 90.88 78 ALA A O 1
ATOM 626 N N . LEU A 1 79 ? 21.039 1.829 -30.043 1.00 91.81 79 LEU A N 1
ATOM 627 C CA . LEU A 1 79 ? 20.426 1.723 -31.370 1.00 91.81 79 LEU A CA 1
ATOM 628 C C . LEU A 1 79 ? 20.879 2.832 -32.325 1.00 91.81 79 LEU A C 1
ATOM 630 O O . LEU A 1 79 ? 21.016 2.588 -33.520 1.00 91.81 79 LEU A O 1
ATOM 634 N N . ARG A 1 80 ? 21.088 4.059 -31.832 1.00 91.00 80 A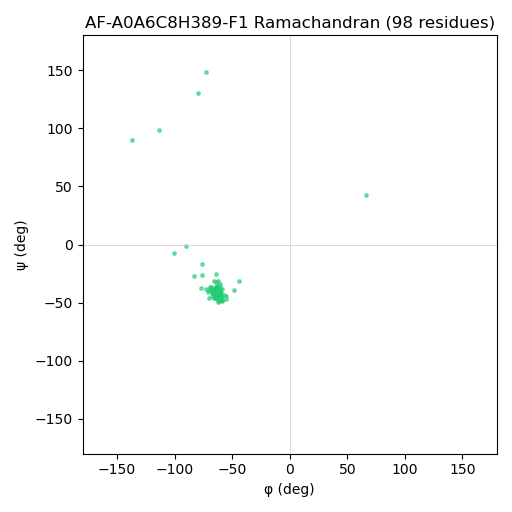RG A N 1
ATOM 635 C CA . ARG A 1 80 ? 21.615 5.156 -32.662 1.00 91.00 80 ARG A CA 1
ATOM 636 C C . ARG A 1 80 ? 23.049 4.877 -33.103 1.00 91.00 80 ARG A C 1
ATOM 638 O O . ARG A 1 80 ? 23.337 5.014 -34.284 1.00 91.00 80 ARG A O 1
ATOM 645 N N . LYS A 1 81 ? 23.912 4.436 -32.181 1.00 90.19 81 LYS A N 1
ATOM 646 C CA . LYS A 1 81 ? 25.304 4.086 -32.501 1.00 90.19 81 LYS A CA 1
ATOM 647 C C . LYS A 1 81 ? 25.394 2.955 -33.521 1.00 90.19 81 LYS A C 1
ATOM 649 O O . LYS A 1 81 ? 26.089 3.106 -34.513 1.00 90.19 81 LYS A O 1
ATOM 654 N N . ASP A 1 82 ? 24.636 1.880 -33.320 1.00 86.50 82 ASP A N 1
ATOM 655 C CA . ASP A 1 82 ? 24.623 0.731 -34.233 1.00 86.50 82 ASP A CA 1
ATOM 656 C C . ASP A 1 82 ? 24.177 1.130 -35.653 1.00 86.50 82 ASP A C 1
ATOM 658 O O . ASP A 1 82 ? 24.771 0.722 -36.650 1.00 86.50 82 ASP A O 1
ATOM 662 N N . LYS A 1 83 ? 23.183 2.023 -35.759 1.00 85.62 83 LYS A N 1
ATOM 663 C CA . LYS A 1 83 ? 22.748 2.589 -37.046 1.00 85.62 83 LYS A CA 1
ATOM 6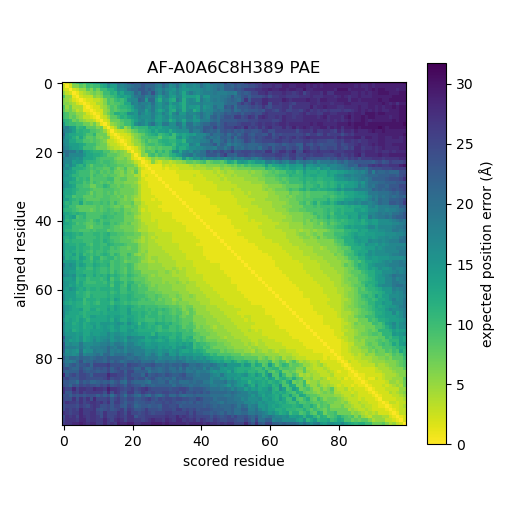64 C C . LYS A 1 83 ? 23.810 3.470 -37.702 1.00 85.62 83 LYS A C 1
ATOM 666 O O . LYS A 1 83 ? 23.978 3.390 -38.917 1.00 85.62 83 LYS A O 1
ATOM 671 N N . ASP A 1 84 ? 24.497 4.308 -36.931 1.00 85.25 84 ASP A N 1
ATOM 672 C CA . ASP A 1 84 ? 25.566 5.168 -37.449 1.00 85.25 84 ASP A CA 1
ATOM 673 C C . ASP A 1 84 ? 26.762 4.338 -37.939 1.00 85.25 84 ASP A C 1
ATOM 675 O O . ASP A 1 84 ? 27.330 4.634 -38.994 1.00 85.25 84 ASP A O 1
ATOM 679 N N . ASP A 1 85 ? 27.112 3.276 -37.211 1.00 85.12 85 ASP A N 1
ATOM 680 C CA . ASP A 1 85 ? 28.182 2.348 -37.575 1.00 85.12 85 ASP A CA 1
ATOM 681 C C . ASP A 1 85 ? 27.828 1.563 -38.850 1.00 85.12 85 ASP A C 1
ATOM 683 O O . ASP A 1 85 ? 28.652 1.468 -39.766 1.00 85.12 85 ASP A O 1
ATOM 687 N N . LEU A 1 86 ? 26.580 1.089 -38.974 1.00 82.81 86 LEU A N 1
ATOM 688 C CA . LEU A 1 86 ? 26.081 0.439 -40.189 1.00 82.81 86 LEU A CA 1
ATOM 689 C C . LEU A 1 86 ? 26.116 1.389 -41.399 1.00 82.81 86 LEU A C 1
ATOM 691 O O . LEU A 1 86 ? 26.621 1.029 -42.461 1.00 82.81 86 LEU A O 1
ATOM 695 N N . ALA A 1 87 ? 25.645 2.629 -41.230 1.00 81.81 87 ALA A N 1
ATOM 696 C CA . ALA A 1 87 ? 25.615 3.622 -42.302 1.00 81.81 87 ALA A CA 1
ATOM 697 C C . ALA A 1 87 ? 27.018 4.022 -42.791 1.00 81.81 87 ALA A C 1
ATOM 699 O O . ALA A 1 87 ? 27.195 4.338 -43.969 1.00 81.81 87 ALA A O 1
ATOM 700 N N . ARG A 1 88 ? 28.022 4.026 -41.905 1.00 81.00 88 ARG A N 1
ATOM 701 C CA . ARG A 1 88 ? 29.427 4.238 -42.288 1.00 81.00 88 ARG A CA 1
ATOM 702 C C . ARG A 1 88 ? 29.986 3.045 -43.054 1.00 81.00 88 ARG A C 1
ATOM 704 O O . ARG A 1 88 ? 30.584 3.247 -44.104 1.00 81.00 88 ARG A O 1
ATOM 711 N N . ALA A 1 89 ? 29.741 1.826 -42.575 1.00 81.00 89 ALA A N 1
ATOM 712 C CA . ALA A 1 89 ? 30.210 0.613 -43.239 1.00 81.00 89 ALA A CA 1
ATOM 713 C C . ALA A 1 89 ? 29.647 0.464 -44.664 1.00 81.00 89 ALA A C 1
ATOM 715 O O . ALA A 1 89 ? 30.362 0.013 -45.560 1.00 81.00 89 ALA A O 1
ATOM 716 N N . ASP A 1 90 ? 28.391 0.860 -44.888 1.00 79.56 90 ASP A N 1
ATOM 717 C CA . ASP A 1 90 ? 27.783 0.843 -46.221 1.00 79.56 90 ASP A CA 1
ATOM 718 C C . ASP A 1 90 ? 28.377 1.919 -47.144 1.00 79.56 90 ASP A C 1
ATOM 720 O O . ASP A 1 90 ? 28.694 1.622 -48.295 1.00 79.56 90 ASP A O 1
ATOM 724 N N . LYS A 1 91 ? 28.637 3.135 -46.640 1.00 74.19 91 LYS A N 1
ATOM 725 C CA . LYS A 1 91 ? 29.336 4.177 -47.419 1.00 74.19 91 LYS A CA 1
ATOM 726 C C . LYS A 1 91 ? 30.754 3.769 -47.807 1.00 74.19 91 LYS A C 1
ATOM 728 O O . LYS A 1 91 ? 31.142 3.952 -48.956 1.00 74.19 91 LYS A O 1
ATOM 733 N N . ASP A 1 92 ? 31.506 3.179 -46.881 1.00 77.69 92 ASP A N 1
ATOM 734 C CA . ASP A 1 92 ? 32.864 2.708 -47.161 1.00 77.69 92 ASP A CA 1
ATOM 735 C C . ASP A 1 92 ? 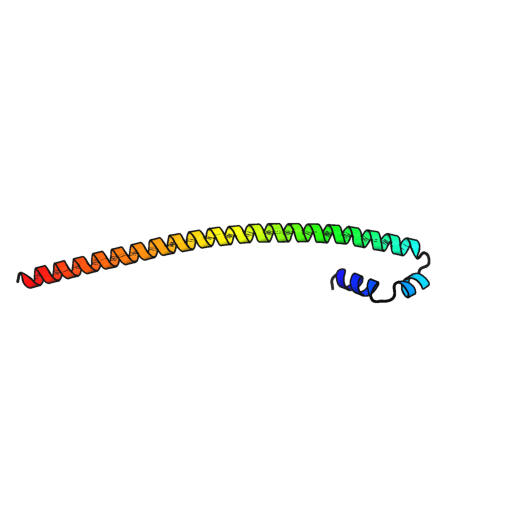32.863 1.609 -48.241 1.00 77.69 92 ASP A C 1
ATOM 737 O O . ASP A 1 92 ? 33.762 1.558 -49.084 1.00 77.69 92 ASP A O 1
ATOM 741 N N . LYS A 1 93 ? 31.839 0.742 -48.266 1.00 75.12 93 LYS A N 1
ATOM 742 C CA . LYS A 1 93 ? 31.660 -0.257 -49.334 1.00 75.12 93 LYS A CA 1
ATOM 743 C C . LYS A 1 93 ? 31.336 0.377 -50.686 1.00 75.12 93 LYS A C 1
ATOM 745 O O . LYS A 1 93 ? 31.924 -0.044 -51.683 1.00 75.12 93 LYS A O 1
ATOM 750 N N . ASP A 1 94 ? 30.446 1.366 -50.729 1.00 75.69 94 ASP A N 1
ATOM 751 C CA . ASP A 1 94 ? 30.088 2.076 -51.965 1.00 75.69 94 ASP A CA 1
ATOM 752 C C . ASP A 1 94 ? 31.279 2.858 -52.545 1.00 75.69 94 ASP A C 1
ATOM 754 O O . ASP A 1 94 ? 31.520 2.824 -53.757 1.00 75.69 94 ASP A O 1
ATOM 758 N N . ASP A 1 95 ? 32.088 3.493 -51.693 1.00 71.44 95 ASP A N 1
ATOM 759 C CA . ASP A 1 95 ? 33.311 4.196 -52.101 1.00 71.44 95 ASP A CA 1
ATOM 760 C C . ASP A 1 95 ? 34.364 3.231 -52.673 1.00 71.44 95 ASP A C 1
ATOM 762 O O . ASP A 1 95 ? 35.049 3.546 -53.653 1.00 71.44 95 ASP A O 1
ATOM 766 N N . LEU A 1 96 ? 34.493 2.032 -52.094 1.00 76.62 96 LEU A N 1
ATOM 767 C CA . LEU A 1 96 ? 35.369 0.978 -52.614 1.00 76.62 96 LEU A CA 1
ATOM 768 C C . LEU A 1 96 ? 34.862 0.403 -53.944 1.00 76.62 96 LEU A C 1
ATOM 770 O O . LEU A 1 96 ? 35.675 0.094 -54.817 1.00 76.62 96 LEU A O 1
ATOM 774 N N . ALA A 1 97 ? 33.545 0.273 -54.113 1.00 71.75 97 ALA A N 1
ATOM 775 C CA . ALA A 1 97 ? 32.934 -0.182 -55.358 1.00 71.75 97 ALA A CA 1
ATOM 776 C C . ALA A 1 97 ? 33.081 0.851 -56.488 1.00 71.75 97 ALA A C 1
ATOM 778 O O . ALA A 1 97 ? 33.332 0.470 -57.626 1.00 71.75 97 ALA A O 1
ATOM 779 N N . SER A 1 98 ? 33.000 2.146 -56.171 1.00 74.06 98 SER A N 1
ATOM 780 C CA . SER A 1 98 ? 33.103 3.250 -57.141 1.00 74.06 98 SER A CA 1
ATOM 781 C C . SER A 1 98 ? 34.535 3.536 -57.614 1.00 74.06 98 SER A C 1
ATOM 783 O O . SER A 1 98 ? 34.738 4.227 -58.610 1.00 74.06 98 SER A O 1
ATOM 785 N N . ARG A 1 99 ? 35.546 3.0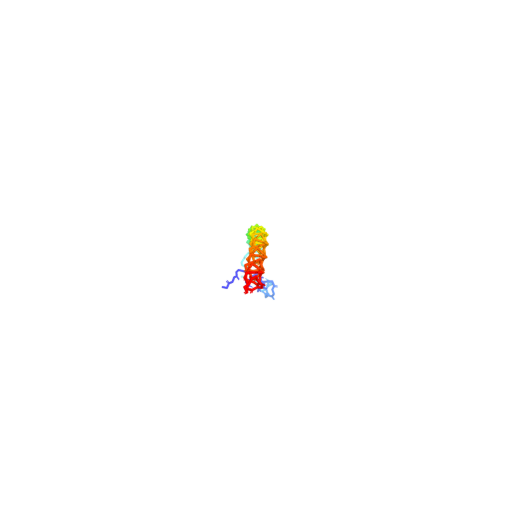35 -56.892 1.00 70.88 99 ARG A N 1
ATOM 786 C CA . ARG A 1 99 ? 36.976 3.168 -57.230 1.00 70.88 99 ARG A CA 1
ATOM 787 C C . ARG A 1 99 ? 37.519 2.033 -58.109 1.00 70.88 99 ARG A C 1
ATOM 789 O O . ARG A 1 99 ? 38.709 2.050 -58.427 1.00 70.88 99 ARG A O 1
ATOM 796 N N . ARG A 1 100 ? 36.688 1.050 -58.450 1.00 56.75 100 ARG A N 1
ATOM 797 C CA . ARG A 1 100 ? 37.029 -0.120 -59.269 1.00 56.75 100 ARG A CA 1
ATOM 798 C C . ARG A 1 100 ? 36.528 0.041 -60.697 1.00 56.75 100 ARG A C 1
ATOM 800 O O . ARG A 1 100 ? 37.247 -0.447 -61.594 1.00 56.75 100 ARG A O 1
#

Solvent-accessible surface area (backbone atoms only — not comparable to full-atom values): 5582 Å² total; per-residue (Å²): 137,61,74,64,57,56,53,54,47,46,72,73,52,52,58,66,65,55,42,76,70,40,94,55,42,69,61,53,51,53,52,49,53,50,54,51,52,53,48,51,52,51,52,52,51,52,50,53,50,53,52,51,51,52,53,54,51,52,52,51,50,52,54,52,50,53,51,51,51,54,52,49,54,52,51,53,50,52,55,50,51,54,49,52,54,51,56,48,55,52,49,55,48,51,55,58,60,74,74,108

Radius of gyration: 35.22 Å; Cα contacts (8 Å, |Δi|>4): 4; chains: 1; bounding box: 72×19×94 Å

Mean predicted aligned error: 12.17 Å